Protein AF-A0A967TJ11-F1 (afdb_monomer)

Nearest PDB structures (foldseek):
  8a5k-assembly1_A  TM=9.517E-01  e=1.821E-02  Pseudomonas aeruginosa LESB58
  8a29-assembly2_B  TM=9.414E-01  e=1.955E-02  Pseudomonas aeruginosa LESB58
  8a29-assembly3_C-2  TM=9.527E-01  e=3.449E-02  Pseudomonas aeruginosa LESB58
  8a4d-assembly1_A  TM=9.541E-01  e=3.975E-02  Pseudomonas aeruginosa LESB58

Foldseek 3Di:
DFDPFDQSLQQVVVQCVPDPDHDDYDYDPDDTPPDDHDPDHHHDDPPDDDDPDDDDPDDDDDGD

Sequence (64 aa):
MAPRDENELQHMLKTAVCHPGPAALRYPRGAGVGVELEEDLREIPIGRGELLREGDDLAFIAIG

Radius of gyration: 13.19 Å; Cα contacts (8 Å, |Δi|>4): 56; chains: 1; bounding box: 36×25×33 Å

Solvent-accessible surface area (backbone atoms only — not comparable to full-atom values): 4490 Å² total; per-residue (Å²): 88,47,44,78,44,63,42,48,38,55,22,51,49,48,27,43,72,71,42,97,59,93,68,62,80,52,77,81,95,73,83,76,86,78,66,79,67,73,88,76,82,47,72,63,73,84,95,64,85,81,87,88,71,91,75,89,89,70,87,88,88,83,81,78

Secondary structure (DSSP, 8-state):
---SSHHHHHHHHHHHHHSSS-------SS----PPPPSS--PPPTT-----S--SS-------

Mean predicted aligned error: 2.59 Å

pLDDT: mean 96.59, std 1.59, range [90.56, 98.31]

Structure (mmCIF, N/CA/C/O backbone):
data_AF-A0A967TJ11-F1
#
_entry.id   AF-A0A967TJ11-F1
#
loop_
_atom_site.group_PDB
_atom_site.id
_atom_site.type_symbol
_atom_site.label_atom_id
_atom_site.label_alt_id
_atom_site.label_comp_id
_atom_site.label_asym_id
_atom_site.label_entity_id
_atom_site.label_seq_id
_atom_site.pdbx_PDB_ins_code
_atom_site.Cartn_x
_atom_site.Cartn_y
_atom_site.Cartn_z
_atom_site.occupancy
_atom_site.B_iso_or_equiv
_atom_site.auth_seq_id
_atom_site.auth_comp_id
_atom_site.auth_asym_id
_atom_site.auth_atom_id
_atom_site.pdbx_PDB_model_num
ATOM 1 N N . MET A 1 1 ? -4.013 -0.033 -5.522 1.00 95.50 1 MET A N 1
ATOM 2 C CA . MET A 1 1 ? -3.262 -0.215 -4.264 1.00 95.50 1 MET A CA 1
ATOM 3 C C . MET A 1 1 ? -3.342 1.080 -3.465 1.00 95.50 1 MET A C 1
ATOM 5 O O . MET A 1 1 ? -3.204 2.142 -4.068 1.00 95.50 1 MET A O 1
ATOM 9 N N . ALA A 1 2 ? -3.664 1.003 -2.174 1.00 97.19 2 ALA A N 1
ATOM 10 C CA . ALA A 1 2 ? -3.845 2.150 -1.278 1.00 97.19 2 ALA A CA 1
ATOM 11 C C . ALA A 1 2 ? -3.270 1.769 0.101 1.00 97.19 2 ALA A C 1
ATOM 13 O O . ALA A 1 2 ? -3.988 1.132 0.869 1.00 97.19 2 ALA A O 1
ATOM 14 N N . PRO A 1 3 ? -1.977 2.035 0.344 1.00 96.69 3 PRO A N 1
ATOM 15 C CA . PRO A 1 3 ? -1.294 1.622 1.566 1.00 96.69 3 PRO A CA 1
ATOM 16 C C . PRO A 1 3 ? -1.739 2.479 2.753 1.00 96.69 3 PRO A C 1
ATOM 18 O O . PRO A 1 3 ? -2.005 3.669 2.576 1.00 96.69 3 PRO A O 1
ATOM 21 N N . ARG A 1 4 ? -1.791 1.882 3.946 1.00 95.56 4 ARG A N 1
ATOM 22 C CA . ARG A 1 4 ? -2.155 2.554 5.204 1.00 95.56 4 ARG A CA 1
ATOM 23 C C . ARG A 1 4 ? -1.014 3.390 5.798 1.00 95.56 4 ARG A C 1
ATOM 25 O O . ARG A 1 4 ? -1.264 4.338 6.533 1.00 95.56 4 ARG A O 1
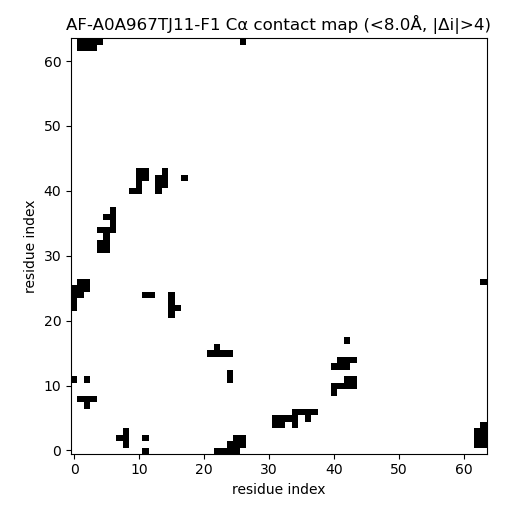ATOM 32 N N . ASP A 1 5 ? 0.229 2.996 5.522 1.00 96.12 5 ASP A N 1
ATOM 33 C CA . ASP A 1 5 ? 1.451 3.570 6.086 1.00 96.12 5 ASP A CA 1
ATOM 34 C C . ASP A 1 5 ? 2.647 3.401 5.129 1.00 96.12 5 ASP A C 1
ATOM 36 O O . ASP A 1 5 ? 2.535 2.831 4.038 1.00 96.12 5 ASP A O 1
ATOM 40 N N . GLU A 1 6 ? 3.800 3.940 5.518 1.00 96.62 6 GLU A N 1
ATOM 41 C CA . GLU A 1 6 ? 5.022 3.938 4.714 1.00 96.62 6 GLU A CA 1
ATOM 42 C C . GLU A 1 6 ? 5.630 2.543 4.523 1.00 96.62 6 GLU A C 1
ATOM 44 O O . GLU A 1 6 ? 6.208 2.273 3.465 1.00 96.62 6 GLU A O 1
ATOM 49 N N . ASN A 1 7 ? 5.482 1.646 5.504 1.00 97.50 7 ASN A N 1
ATOM 50 C CA . ASN A 1 7 ? 5.996 0.282 5.397 1.00 97.50 7 ASN A CA 1
ATOM 51 C C . ASN A 1 7 ? 5.154 -0.534 4.403 1.00 97.50 7 ASN A C 1
ATOM 53 O O . ASN A 1 7 ? 5.672 -1.232 3.530 1.00 97.50 7 ASN A O 1
ATOM 57 N N . GLU A 1 8 ? 3.833 -0.385 4.451 1.00 97.06 8 GLU A N 1
ATOM 58 C CA . GLU A 1 8 ? 2.955 -1.007 3.467 1.00 97.06 8 GLU A CA 1
ATOM 59 C C . GLU A 1 8 ? 3.150 -0.393 2.069 1.00 9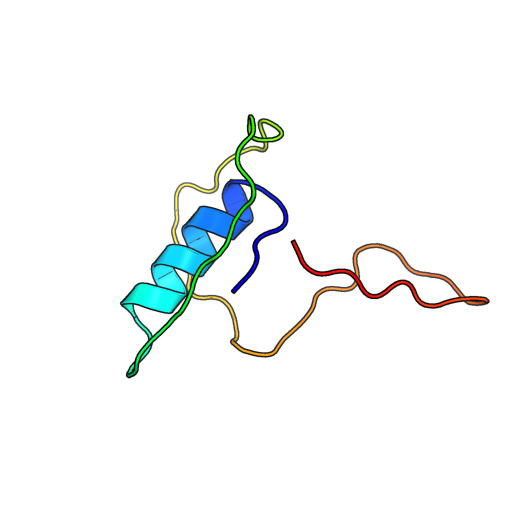7.06 8 GLU A C 1
ATOM 61 O O . GLU A 1 8 ? 3.127 -1.110 1.065 1.00 97.06 8 GLU A O 1
ATOM 66 N N . LEU A 1 9 ? 3.424 0.915 1.985 1.00 97.38 9 LEU A N 1
ATOM 67 C CA . LEU A 1 9 ? 3.725 1.602 0.727 1.00 97.38 9 LEU A CA 1
ATOM 68 C C . LEU A 1 9 ? 4.921 0.976 -0.001 1.00 97.38 9 LEU A C 1
ATOM 70 O O . LEU A 1 9 ? 4.817 0.715 -1.203 1.00 97.38 9 LEU A O 1
ATOM 74 N N . GLN A 1 10 ? 6.035 0.708 0.689 1.00 97.81 10 GLN A N 1
ATOM 75 C CA . GLN A 1 10 ? 7.221 0.129 0.045 1.00 97.81 10 GLN A CA 1
ATOM 76 C C . GLN A 1 10 ? 6.976 -1.296 -0.481 1.00 97.81 10 GLN A C 1
ATOM 78 O O . GLN A 1 10 ? 7.397 -1.635 -1.592 1.00 97.81 10 GLN A O 1
ATOM 83 N N . HIS A 1 11 ? 6.222 -2.118 0.253 1.00 98.19 11 HIS A N 1
ATOM 84 C CA . HIS A 1 11 ? 5.867 -3.471 -0.179 1.00 98.19 11 HIS A CA 1
ATOM 85 C C . HIS A 1 11 ? 4.825 -3.473 -1.311 1.00 98.19 11 HIS A C 1
ATOM 87 O O . HIS A 1 11 ? 4.939 -4.238 -2.276 1.00 98.19 11 HIS A O 1
ATOM 93 N N . MET A 1 12 ? 3.837 -2.573 -1.267 1.00 98.06 12 MET A N 1
ATOM 94 C CA . MET A 1 12 ? 2.892 -2.381 -2.372 1.00 98.06 12 MET A CA 1
ATOM 95 C C . MET A 1 12 ? 3.594 -1.881 -3.634 1.00 98.06 12 MET A C 1
ATOM 97 O O . MET A 1 12 ? 3.266 -2.337 -4.728 1.00 98.06 12 MET A O 1
ATOM 101 N N . LEU A 1 13 ? 4.587 -0.997 -3.506 1.00 98.06 13 LEU A N 1
ATOM 102 C CA . LEU A 1 13 ? 5.391 -0.539 -4.636 1.00 98.06 13 LEU A CA 1
ATOM 103 C C . LEU A 1 13 ? 6.188 -1.694 -5.257 1.00 98.06 13 LEU A C 1
ATOM 105 O O . LEU A 1 13 ? 6.151 -1.867 -6.475 1.00 98.06 13 LEU A O 1
ATOM 109 N N . LYS A 1 14 ? 6.838 -2.531 -4.435 1.00 98.31 14 LYS A N 1
ATOM 110 C CA . LYS A 1 14 ? 7.507 -3.758 -4.898 1.00 98.31 14 LYS A CA 1
ATOM 111 C C . LYS A 1 14 ? 6.541 -4.666 -5.665 1.00 98.31 14 LYS A C 1
ATOM 113 O O . LYS A 1 14 ? 6.850 -5.091 -6.775 1.00 98.31 14 LYS A O 1
ATOM 118 N N . THR A 1 15 ? 5.358 -4.900 -5.103 1.00 98.19 15 THR A N 1
ATOM 119 C CA . THR A 1 15 ? 4.301 -5.720 -5.717 1.00 98.19 15 THR A CA 1
ATOM 120 C C . THR A 1 15 ? 3.834 -5.139 -7.051 1.00 98.19 15 THR A C 1
ATOM 122 O O . THR A 1 15 ? 3.696 -5.869 -8.026 1.00 98.19 15 THR A O 1
ATOM 125 N N . ALA A 1 16 ? 3.626 -3.822 -7.127 1.00 98.00 16 ALA A N 1
ATOM 126 C CA . ALA A 1 16 ? 3.216 -3.140 -8.352 1.00 98.00 16 ALA A CA 1
ATOM 127 C C . ALA A 1 16 ? 4.261 -3.275 -9.469 1.00 98.00 16 ALA A C 1
ATOM 129 O O . ALA A 1 16 ? 3.890 -3.487 -10.619 1.00 98.00 16 ALA A O 1
ATOM 130 N N . VAL A 1 17 ? 5.552 -3.179 -9.131 1.00 97.81 17 VAL A N 1
ATOM 131 C CA . VAL A 1 17 ? 6.661 -3.323 -10.090 1.00 97.81 17 VAL A CA 1
ATOM 132 C C . VAL A 1 17 ? 6.803 -4.765 -10.590 1.00 97.81 17 VAL A C 1
ATOM 134 O O . VAL A 1 17 ? 7.133 -4.973 -11.755 1.00 97.81 17 VAL A O 1
ATOM 137 N N . CYS A 1 18 ? 6.561 -5.758 -9.732 1.00 98.00 18 CYS A N 1
ATOM 138 C CA . CYS A 1 18 ? 6.652 -7.179 -10.085 1.00 98.00 18 CYS A CA 1
ATOM 139 C C . CYS A 1 18 ? 5.377 -7.732 -10.751 1.00 98.00 18 CYS A C 1
ATOM 141 O O . CYS A 1 18 ? 5.410 -8.816 -11.335 1.00 98.00 18 CYS A O 1
ATOM 143 N N . HIS A 1 19 ? 4.260 -7.002 -10.700 1.00 97.50 19 HIS A N 1
ATOM 144 C CA . HIS A 1 19 ? 2.989 -7.439 -11.269 1.00 97.50 19 HIS A CA 1
ATOM 145 C C . HIS A 1 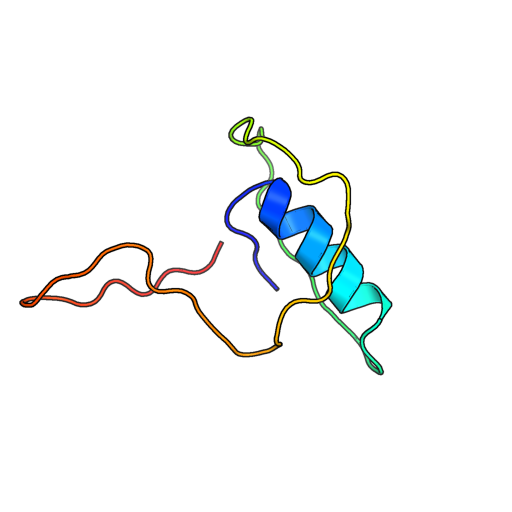19 ? 3.031 -7.494 -12.812 1.00 97.50 19 HIS A C 1
ATOM 147 O O . HIS A 1 19 ? 3.396 -6.505 -13.451 1.00 97.50 19 HIS A O 1
ATOM 153 N N . PRO A 1 20 ? 2.600 -8.603 -13.448 1.00 96.75 20 PRO A N 1
ATOM 154 C CA . PRO A 1 20 ? 2.519 -8.703 -14.904 1.00 96.75 20 PRO A CA 1
ATOM 155 C C . PRO A 1 20 ? 1.283 -7.963 -15.446 1.00 96.75 20 PRO A C 1
ATOM 157 O O . PRO A 1 20 ? 0.312 -8.577 -15.887 1.00 96.75 20 PRO A O 1
ATOM 160 N N . GLY A 1 21 ? 1.308 -6.630 -15.401 1.00 97.25 21 GLY A N 1
ATOM 161 C CA . GLY A 1 21 ? 0.222 -5.779 -15.881 1.00 97.25 21 GLY A CA 1
ATOM 162 C C . GLY A 1 21 ? 0.288 -4.347 -15.343 1.00 97.25 21 GLY A C 1
ATOM 163 O O . GLY A 1 21 ? 1.149 -4.023 -14.526 1.00 97.25 21 GLY A O 1
ATOM 164 N N . PRO A 1 22 ? -0.618 -3.460 -15.790 1.00 98.06 22 PRO A N 1
ATOM 165 C CA . PRO A 1 22 ? -0.707 -2.114 -15.243 1.00 98.06 22 PRO A CA 1
ATOM 166 C C . PRO A 1 22 ? -1.127 -2.151 -13.768 1.00 98.06 22 PRO A C 1
ATOM 168 O O . PRO A 1 22 ? -2.079 -2.836 -13.396 1.00 98.06 22 PRO A O 1
ATOM 171 N N . ALA A 1 23 ? -0.457 -1.354 -12.937 1.00 97.88 23 ALA A N 1
ATOM 172 C CA . ALA A 1 23 ? -0.780 -1.182 -11.526 1.00 97.88 23 ALA A CA 1
ATOM 173 C C . ALA A 1 23 ? -0.953 0.305 -11.189 1.00 97.88 23 ALA A C 1
ATOM 175 O O . ALA A 1 23 ? -0.265 1.167 -11.733 1.00 97.88 23 ALA A O 1
ATOM 176 N N . ALA A 1 24 ? -1.870 0.604 -10.267 1.00 97.81 24 ALA A N 1
ATOM 177 C CA . ALA A 1 24 ? -2.083 1.947 -9.736 1.00 97.81 24 ALA A CA 1
ATOM 178 C C . ALA A 1 24 ? -1.870 1.951 -8.219 1.00 97.81 24 ALA A C 1
ATOM 180 O O . ALA A 1 24 ? -2.497 1.170 -7.490 1.00 97.81 24 ALA A O 1
ATOM 181 N N . LEU A 1 25 ? -1.019 2.860 -7.751 1.00 97.06 25 LEU A N 1
ATOM 182 C CA . LEU A 1 25 ? -0.706 3.095 -6.345 1.00 97.06 25 LEU A CA 1
ATOM 183 C C . LEU A 1 25 ? -1.108 4.532 -6.002 1.00 97.06 25 LEU A C 1
ATOM 185 O O . LEU A 1 25 ? -0.657 5.466 -6.660 1.00 97.06 25 LEU A O 1
ATOM 189 N N . ARG A 1 26 ? -1.993 4.706 -5.017 1.00 97.44 26 ARG A N 1
ATOM 190 C CA . ARG A 1 26 ? -2.489 6.020 -4.580 1.00 97.44 26 ARG A CA 1
ATOM 191 C C . ARG A 1 26 ? -2.189 6.231 -3.100 1.00 97.44 26 ARG A C 1
ATOM 193 O O . ARG A 1 26 ? -2.339 5.296 -2.324 1.00 97.44 26 ARG A O 1
ATOM 200 N N . TYR A 1 27 ? -1.844 7.455 -2.726 1.00 95.81 27 TYR A N 1
ATOM 201 C CA . TYR A 1 27 ? -1.662 7.904 -1.345 1.00 95.81 27 TYR A CA 1
ATOM 202 C C . TYR A 1 27 ? -2.009 9.400 -1.263 1.00 95.81 27 TYR A C 1
ATOM 204 O O . TYR A 1 27 ? -1.878 10.111 -2.268 1.00 95.81 27 TYR A O 1
ATOM 212 N N . PRO A 1 28 ? -2.510 9.895 -0.119 1.00 94.62 28 PRO A N 1
ATOM 213 C CA . PRO A 1 28 ? -2.829 11.307 0.034 1.00 94.62 28 PRO A CA 1
ATOM 214 C C . PRO A 1 28 ? -1.556 12.161 0.083 1.00 94.62 28 PRO A C 1
ATOM 216 O O . PRO A 1 28 ? -0.468 11.692 0.416 1.00 94.62 28 PRO A O 1
ATOM 219 N N . ARG A 1 29 ? -1.692 13.459 -0.205 1.00 96.00 29 ARG A N 1
ATOM 220 C CA . ARG A 1 29 ? -0.635 14.425 0.109 1.00 96.00 29 ARG A CA 1
ATOM 221 C C . ARG A 1 29 ? -0.615 14.647 1.623 1.00 96.00 29 ARG A C 1
ATOM 223 O O . ARG A 1 29 ? -1.596 15.140 2.170 1.00 96.00 29 ARG A O 1
ATOM 230 N N . GLY A 1 30 ? 0.506 14.359 2.270 1.00 93.88 30 GLY A N 1
ATOM 231 C CA . GLY A 1 30 ? 0.675 14.536 3.709 1.00 93.88 30 GLY A CA 1
ATOM 232 C C . GLY A 1 30 ? 2.026 14.015 4.186 1.00 93.88 30 GLY A C 1
ATOM 233 O O . GLY A 1 30 ? 2.805 13.493 3.389 1.00 93.88 30 GLY A O 1
ATOM 234 N N . ALA A 1 31 ? 2.300 14.192 5.476 1.00 94.38 31 ALA A N 1
ATOM 235 C CA . ALA A 1 31 ? 3.390 13.482 6.130 1.00 94.38 31 ALA A CA 1
ATOM 236 C C . ALA A 1 31 ? 2.972 12.026 6.372 1.00 94.38 31 ALA A C 1
ATOM 238 O O . ALA A 1 31 ? 1.790 11.751 6.586 1.00 94.38 31 ALA A O 1
ATOM 239 N N . GLY A 1 32 ? 3.943 11.119 6.337 1.00 90.56 32 GLY A N 1
ATOM 240 C CA . GLY A 1 32 ? 3.741 9.754 6.801 1.00 90.56 32 GLY A CA 1
ATOM 241 C C . GLY A 1 32 ? 3.625 9.678 8.331 1.00 90.56 32 GLY A C 1
ATOM 242 O O . GLY A 1 32 ? 3.833 10.678 9.027 1.00 90.56 32 GLY A O 1
ATOM 243 N N . VAL A 1 33 ? 3.253 8.509 8.852 1.00 93.75 33 VAL A N 1
ATOM 244 C CA . VAL A 1 33 ? 3.056 8.278 10.292 1.00 93.75 33 VAL A CA 1
ATOM 245 C C . VAL A 1 33 ? 4.354 7.932 11.035 1.00 93.75 33 VAL A C 1
ATOM 247 O O . VAL A 1 33 ? 4.355 7.901 12.264 1.00 93.75 33 VAL A O 1
ATOM 250 N N . GLY A 1 34 ? 5.461 7.722 10.320 1.00 95.50 34 GLY A N 1
ATOM 251 C CA . GLY A 1 34 ? 6.780 7.444 10.886 1.00 95.50 34 GLY A CA 1
ATOM 252 C C . GLY A 1 34 ? 6.940 6.014 11.400 1.00 95.50 34 GLY A C 1
ATOM 253 O O . GLY A 1 34 ? 7.639 5.806 12.390 1.00 95.50 34 GLY A O 1
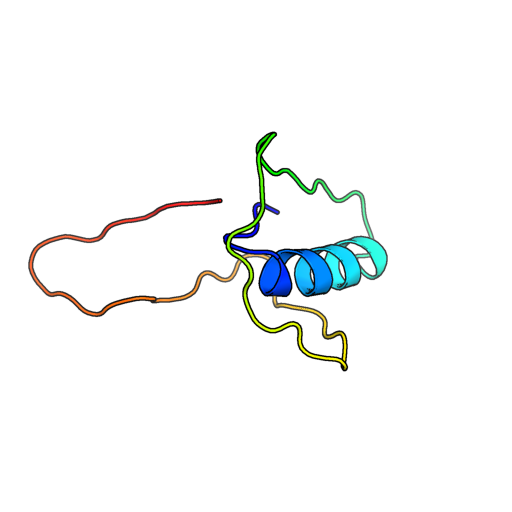ATOM 254 N N . VAL A 1 35 ? 6.270 5.042 10.771 1.00 96.69 35 VAL A N 1
ATOM 255 C CA . VAL A 1 35 ? 6.423 3.619 11.118 1.00 96.69 35 VAL A CA 1
ATOM 256 C C . VAL A 1 35 ? 7.818 3.101 10.771 1.00 96.69 35 VAL A C 1
ATOM 258 O O . VAL A 1 35 ? 8.497 3.623 9.886 1.00 96.69 35 VAL A O 1
ATOM 261 N N . GLU A 1 36 ? 8.239 2.051 11.472 1.00 97.62 36 GLU A N 1
ATOM 262 C CA . GLU A 1 36 ? 9.459 1.320 11.142 1.00 97.62 36 GLU A CA 1
ATOM 263 C C . GLU A 1 36 ? 9.338 0.682 9.752 1.00 97.62 36 GLU A C 1
ATOM 265 O O . GLU A 1 36 ? 8.300 0.113 9.406 1.00 97.62 36 GLU A O 1
ATOM 270 N N . LEU A 1 37 ? 10.400 0.801 8.955 1.00 97.69 37 LEU A N 1
ATOM 271 C CA . LEU A 1 37 ? 10.471 0.224 7.619 1.00 97.69 37 LEU A CA 1
ATOM 272 C C . LEU A 1 37 ? 11.248 -1.087 7.678 1.00 97.69 37 LEU A C 1
ATOM 274 O O . LEU A 1 37 ? 12.400 -1.107 8.107 1.00 97.69 37 LEU A O 1
ATOM 278 N N . GLU A 1 38 ? 10.631 -2.168 7.208 1.00 97.31 38 GLU A N 1
ATOM 279 C CA . GLU A 1 38 ? 11.323 -3.440 7.002 1.00 97.31 38 GLU A CA 1
ATOM 280 C C . GLU A 1 38 ? 12.398 -3.268 5.912 1.00 97.31 38 GLU A C 1
ATOM 282 O O . GLU A 1 38 ? 12.119 -2.709 4.849 1.00 97.31 38 GLU A O 1
ATOM 287 N N . GLU A 1 39 ? 13.623 -3.748 6.153 1.00 96.25 39 GLU A N 1
ATOM 288 C CA . GLU A 1 39 ? 14.718 -3.654 5.170 1.00 96.25 39 GLU A CA 1
ATOM 289 C C . GLU 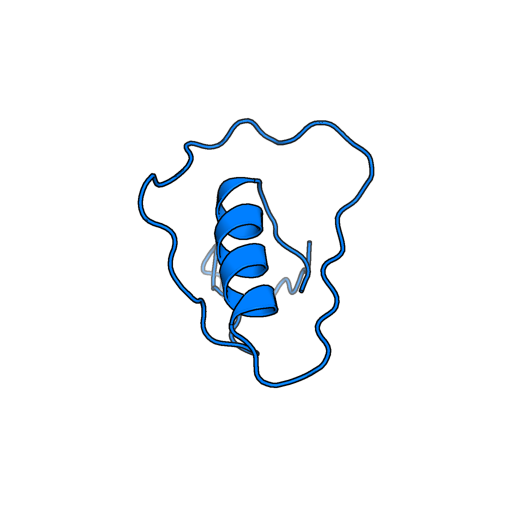A 1 39 ? 14.468 -4.552 3.946 1.00 96.25 39 GLU A C 1
ATOM 291 O O . GLU A 1 39 ? 14.759 -4.177 2.806 1.00 96.25 39 GLU A O 1
ATOM 296 N N . ASP A 1 40 ? 13.889 -5.731 4.179 1.00 97.38 40 ASP A N 1
ATOM 297 C CA . ASP A 1 40 ? 13.606 -6.714 3.142 1.00 97.38 40 ASP A CA 1
ATOM 298 C C . ASP A 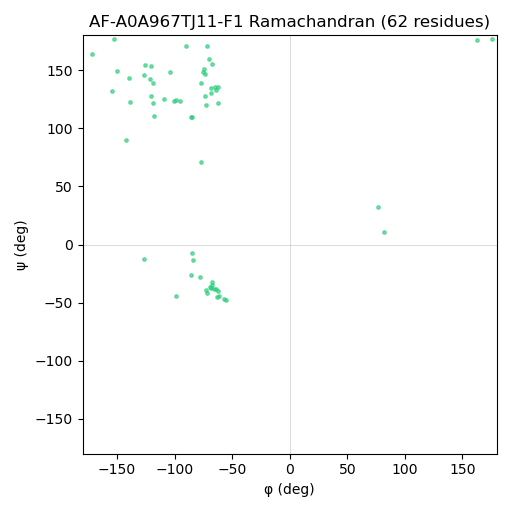1 40 ? 12.254 -6.445 2.472 1.00 97.38 40 ASP A C 1
ATOM 300 O O . ASP A 1 40 ? 11.173 -6.665 3.025 1.00 97.38 40 ASP A O 1
ATOM 304 N N . LEU A 1 41 ? 12.302 -6.012 1.212 1.00 97.62 41 LEU A N 1
ATOM 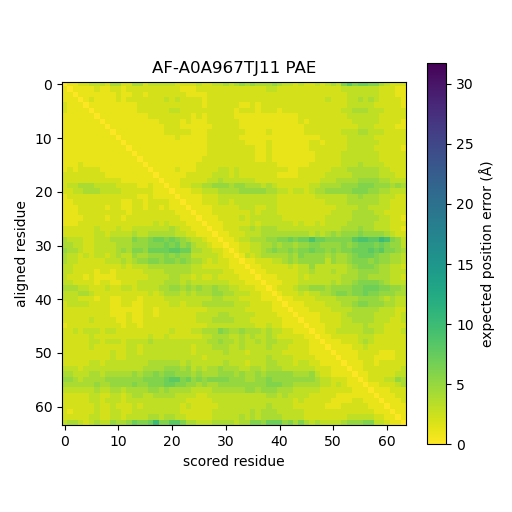305 C CA . LEU A 1 41 ? 11.097 -5.807 0.416 1.00 97.62 41 LEU A CA 1
ATOM 306 C C . LEU A 1 41 ? 10.485 -7.138 -0.030 1.00 97.62 41 LEU A C 1
ATOM 308 O O . LEU A 1 41 ? 11.121 -7.941 -0.716 1.00 97.62 41 LEU A O 1
ATOM 312 N N . ARG A 1 42 ? 9.191 -7.304 0.242 1.00 97.44 42 ARG A N 1
ATOM 313 C CA . ARG A 1 42 ? 8.387 -8.459 -0.172 1.00 97.44 42 ARG A CA 1
ATOM 314 C C . ARG A 1 42 ? 7.206 -8.064 -1.050 1.00 97.44 42 ARG A C 1
ATOM 316 O O . ARG A 1 42 ? 6.694 -6.949 -0.964 1.00 97.44 42 ARG A O 1
ATOM 323 N N . GLU A 1 43 ? 6.773 -9.000 -1.888 1.00 97.81 43 GLU A N 1
ATOM 324 C CA . GLU A 1 43 ? 5.492 -8.903 -2.587 1.00 97.81 43 GLU A CA 1
ATOM 325 C C . GLU A 1 43 ? 4.351 -9.257 -1.631 1.00 97.81 43 GLU A C 1
ATOM 327 O O . GLU A 1 43 ? 4.453 -10.206 -0.849 1.00 97.81 43 GLU A O 1
ATOM 332 N N . ILE A 1 44 ? 3.253 -8.510 -1.711 1.00 96.69 44 ILE A N 1
ATOM 333 C CA . ILE A 1 44 ? 2.035 -8.791 -0.955 1.00 96.69 44 ILE A CA 1
ATOM 334 C C . ILE A 1 44 ? 0.962 -9.417 -1.859 1.00 96.69 44 ILE A C 1
ATOM 336 O O . ILE A 1 44 ? 0.883 -9.093 -3.048 1.00 96.69 44 ILE A O 1
ATOM 340 N N . PRO A 1 45 ? 0.090 -10.293 -1.327 1.00 96.62 45 PRO A N 1
ATOM 341 C CA . PRO A 1 45 ? -0.996 -10.871 -2.111 1.00 96.62 45 PRO A CA 1
ATOM 342 C C . PRO A 1 45 ? -1.987 -9.807 -2.609 1.00 96.62 45 PRO A C 1
ATOM 344 O O . PRO A 1 45 ? -2.622 -9.104 -1.823 1.00 96.62 45 PRO A O 1
ATOM 347 N N . ILE A 1 46 ? -2.169 -9.721 -3.927 1.00 95.94 46 ILE A N 1
ATOM 348 C CA . ILE A 1 46 ? -3.136 -8.803 -4.545 1.00 95.94 46 ILE A CA 1
ATOM 349 C C . ILE A 1 46 ? -4.568 -9.256 -4.224 1.00 95.94 46 ILE A C 1
ATOM 351 O O . ILE A 1 46 ? -4.903 -10.430 -4.357 1.00 95.94 46 ILE A O 1
ATOM 355 N N . GLY A 1 47 ? -5.430 -8.309 -3.837 1.00 93.81 47 GLY A N 1
ATOM 356 C CA . GLY A 1 47 ? -6.847 -8.571 -3.549 1.00 93.81 47 GLY A CA 1
ATOM 357 C C . GLY A 1 47 ? -7.120 -9.130 -2.151 1.00 93.81 47 GLY A C 1
ATOM 358 O O . GLY A 1 47 ? -8.243 -9.547 -1.877 1.00 93.81 47 GLY A O 1
ATOM 359 N N . ARG A 1 48 ? -6.119 -9.128 -1.262 1.00 95.88 48 ARG A N 1
ATOM 360 C CA . ARG A 1 48 ? -6.249 -9.580 0.125 1.00 95.88 48 ARG A CA 1
ATOM 361 C C . ARG A 1 48 ? -6.185 -8.396 1.091 1.00 95.88 48 ARG A C 1
ATOM 363 O O . ARG A 1 48 ? -5.231 -7.631 1.051 1.00 95.88 48 ARG A O 1
ATOM 370 N N . GLY A 1 49 ? -7.198 -8.267 1.947 1.00 94.06 49 GLY A N 1
ATOM 371 C CA . GLY A 1 49 ? -7.196 -7.327 3.072 1.00 94.06 49 GLY A CA 1
ATOM 372 C C . GLY A 1 49 ? -6.617 -7.940 4.350 1.00 94.06 49 GLY A C 1
ATOM 373 O O . GLY A 1 49 ? -6.401 -9.152 4.429 1.00 94.06 49 GLY A O 1
ATOM 374 N N . GLU A 1 50 ? -6.416 -7.097 5.358 1.00 95.25 50 GLU A N 1
ATOM 375 C CA . GLU A 1 50 ? -5.936 -7.469 6.691 1.00 95.25 50 GLU A CA 1
ATOM 376 C C . GLU A 1 50 ? -6.982 -7.102 7.753 1.00 95.25 50 GLU A C 1
ATOM 378 O O . GLU A 1 50 ? -7.595 -6.035 7.692 1.00 95.25 50 GLU A O 1
ATOM 383 N N . LEU A 1 51 ? -7.184 -7.982 8.737 1.00 96.38 51 LEU A N 1
ATOM 384 C CA . LEU A 1 51 ? -7.971 -7.666 9.924 1.00 96.38 51 LEU A CA 1
ATOM 385 C C . LEU A 1 51 ? -7.070 -6.967 10.943 1.00 96.38 51 LEU A C 1
ATOM 387 O O . LEU A 1 51 ? -6.202 -7.600 11.533 1.00 96.38 51 LEU A O 1
ATOM 391 N N . LEU A 1 52 ? -7.295 -5.674 11.165 1.00 95.81 52 LEU A N 1
ATOM 392 C CA . LEU A 1 52 ? -6.487 -4.887 12.107 1.00 95.81 52 LEU A CA 1
ATOM 393 C C . LEU A 1 52 ? -6.982 -4.984 13.553 1.00 95.81 52 LEU A C 1
ATOM 395 O O . LEU A 1 52 ? -6.221 -4.774 14.496 1.00 95.81 52 LEU A O 1
ATOM 399 N N . ARG A 1 53 ? -8.277 -5.251 13.740 1.00 97.31 53 ARG A N 1
ATOM 400 C CA . ARG A 1 53 ? -8.917 -5.342 15.053 1.00 97.31 53 ARG A CA 1
ATOM 401 C C . ARG A 1 53 ? -10.148 -6.239 14.974 1.00 97.31 53 ARG A C 1
ATOM 403 O O . ARG A 1 53 ? -10.982 -6.046 14.095 1.00 97.31 53 ARG A O 1
ATOM 410 N N . GLU A 1 54 ? -10.261 -7.177 15.909 1.00 97.62 54 GLU A N 1
ATOM 411 C CA . GLU A 1 54 ? -11.455 -8.010 16.085 1.00 97.62 54 GLU A CA 1
ATOM 412 C C . GLU A 1 54 ? -12.613 -7.225 16.728 1.00 97.62 54 GLU A C 1
ATOM 414 O O . GLU A 1 54 ? -12.397 -6.290 17.503 1.00 97.62 54 GLU A O 1
ATOM 419 N N . GLY A 1 55 ? -13.844 -7.620 16.406 1.00 96.88 55 GLY A N 1
ATOM 420 C CA . GLY A 1 55 ? -15.086 -7.063 16.942 1.00 96.88 55 GLY A CA 1
ATOM 421 C C . GLY A 1 55 ? -16.291 -7.900 16.503 1.00 96.88 55 GLY A C 1
ATOM 422 O O . GLY A 1 55 ? -16.172 -8.712 15.585 1.00 96.88 55 GLY A O 1
ATOM 423 N N . ASP A 1 56 ? -17.433 -7.721 17.164 1.00 97.62 56 ASP A N 1
ATOM 424 C CA . ASP A 1 56 ? -18.608 -8.599 17.050 1.00 97.62 56 ASP A CA 1
ATOM 425 C C . ASP A 1 56 ? -19.933 -7.886 16.710 1.00 97.62 56 ASP A C 1
ATOM 427 O O . ASP A 1 56 ? -20.883 -8.554 16.309 1.00 97.62 56 ASP A O 1
ATOM 431 N N . ASP A 1 57 ? -19.997 -6.553 16.798 1.00 98.31 57 ASP A N 1
ATOM 432 C CA . ASP A 1 57 ? -21.206 -5.763 16.485 1.00 98.31 57 ASP A CA 1
ATOM 433 C C . ASP A 1 57 ? -21.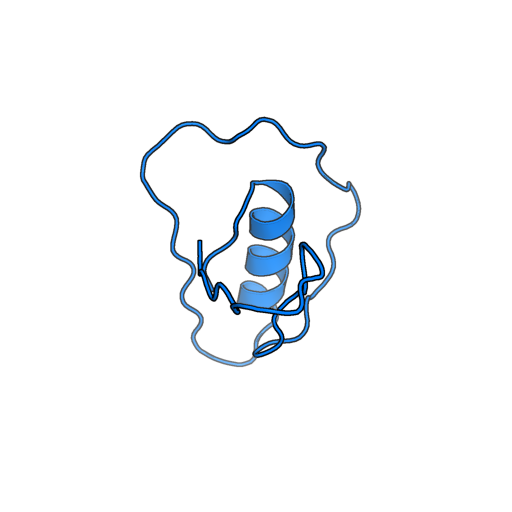180 -5.137 15.072 1.00 98.31 57 ASP A C 1
ATOM 435 O O . ASP A 1 57 ? -22.151 -5.208 14.317 1.00 98.31 57 ASP A O 1
ATOM 439 N N . LEU A 1 58 ? -20.042 -4.557 14.663 1.00 97.62 58 LEU A N 1
ATOM 440 C CA . LEU A 1 58 ? -19.898 -3.829 13.395 1.00 97.62 58 LEU A CA 1
ATOM 441 C C . LEU A 1 58 ? -18.553 -4.118 12.710 1.00 97.62 58 LEU A C 1
ATOM 443 O O . LEU A 1 58 ? -17.511 -4.176 13.362 1.00 97.62 58 LEU A O 1
ATOM 447 N N . ALA A 1 59 ? -18.564 -4.1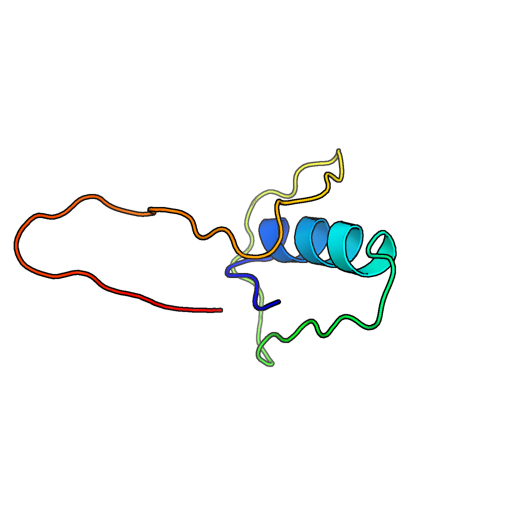98 11.375 1.00 97.62 59 ALA A N 1
ATOM 448 C CA . ALA A 1 59 ? -17.359 -4.262 10.552 1.00 97.62 59 ALA A CA 1
ATOM 449 C C . ALA A 1 59 ? -17.016 -2.894 9.933 1.00 97.62 59 ALA A C 1
ATOM 451 O O . ALA A 1 59 ? -17.810 -2.324 9.182 1.00 97.62 59 ALA A O 1
ATOM 452 N N . PHE A 1 60 ? -15.801 -2.400 10.189 1.00 97.44 60 PHE A N 1
ATOM 453 C CA . PHE A 1 60 ? -15.226 -1.252 9.482 1.00 97.44 60 PHE A CA 1
ATOM 454 C C . PHE A 1 60 ? -14.344 -1.730 8.329 1.00 97.44 60 PHE A C 1
ATOM 456 O O . PHE A 1 60 ? -13.391 -2.477 8.539 1.00 97.44 60 PHE A O 1
ATOM 463 N N . ILE A 1 61 ? -14.645 -1.266 7.114 1.00 96.88 61 ILE A N 1
ATOM 464 C CA . ILE A 1 61 ? -13.859 -1.558 5.912 1.00 96.88 61 ILE A CA 1
ATOM 465 C C . ILE A 1 61 ? -13.326 -0.233 5.371 1.00 96.88 61 ILE A C 1
ATOM 467 O O . ILE A 1 61 ? -14.091 0.599 4.884 1.00 96.88 61 ILE A O 1
ATOM 471 N N . ALA A 1 62 ? -12.015 -0.039 5.474 1.00 95.94 62 ALA A N 1
ATOM 472 C CA . ALA A 1 62 ? -11.318 1.162 5.028 1.00 95.94 62 ALA A CA 1
ATOM 473 C C . ALA A 1 62 ? -10.181 0.799 4.063 1.00 95.94 62 ALA A C 1
ATOM 475 O O . ALA A 1 62 ? -9.666 -0.319 4.092 1.00 95.94 62 ALA A O 1
ATOM 476 N N . ILE A 1 63 ? -9.819 1.745 3.193 1.00 95.00 63 ILE A N 1
ATOM 477 C CA . ILE A 1 63 ? -8.706 1.612 2.249 1.00 95.00 63 ILE A CA 1
ATOM 478 C C . ILE A 1 63 ? -7.903 2.916 2.169 1.00 95.00 63 ILE A C 1
ATOM 480 O O . ILE A 1 63 ? -8.436 3.945 1.739 1.00 95.00 63 ILE A O 1
ATOM 484 N N . GLY A 1 64 ? -6.605 2.818 2.461 1.00 90.94 64 GLY A N 1
ATOM 485 C CA . GLY A 1 64 ? -5.675 3.950 2.533 1.00 90.94 64 GLY A CA 1
ATOM 486 C C . GLY A 1 64 ? -5.793 4.781 3.801 1.00 90.94 64 GLY A C 1
ATOM 487 O O . GLY A 1 64 ? -6.649 4.462 4.657 1.00 90.94 64 GLY A O 1
#